Protein AF-A0AAJ1N775-F1 (afdb_monomer)

Foldseek 3Di:
DKDFDDDPNDTPWIADVVVRDIDDDPVCVVVVVVVVVVVVVVVVVVVVVVVVVVD

Nearest PDB structures (foldseek):
  1kcg-assembly1_C  TM=4.462E-01  e=4.980E+00  Homo sapiens
  7lr4-assembly2_A  TM=3.449E-01  e=6.522E+00  Mus musculus
  4uif-assembly1_I  TM=3.506E-01  e=8.542E+00  Homo sapiens
  5v7u-assembly1_H  TM=2.990E-01  e=6.097E+00  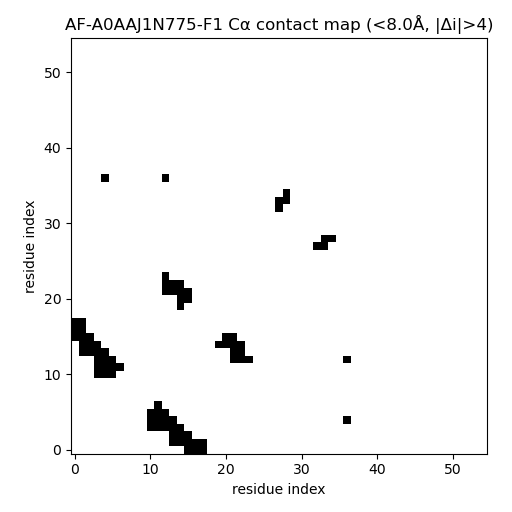Homo sapiens
  8fe4-assembly1_H  TM=3.039E-01  e=7.464E+00  Mus musculus

Structure (mmCIF, N/CA/C/O backbone):
data_AF-A0AAJ1N775-F1
#
_entry.id   AF-A0AAJ1N775-F1
#
loop_
_atom_site.group_PDB
_atom_site.id
_atom_site.type_symbol
_atom_site.label_atom_id
_atom_site.label_alt_id
_atom_site.label_comp_id
_atom_site.label_asym_id
_atom_site.label_entity_id
_atom_site.label_seq_id
_atom_site.pdbx_PDB_ins_code
_atom_site.Cartn_x
_atom_site.Cartn_y
_atom_site.Cartn_z
_atom_site.occupancy
_atom_site.B_iso_or_equiv
_atom_site.auth_seq_id
_atom_site.auth_comp_id
_atom_site.auth_asym_id
_atom_site.auth_atom_id
_atom_site.pdbx_PDB_model_num
ATOM 1 N N . MET A 1 1 ? -7.453 8.155 -11.618 1.00 90.81 1 MET A N 1
ATOM 2 C CA . MET A 1 1 ? -6.815 6.859 -11.351 1.00 90.81 1 MET A CA 1
ATOM 3 C C . MET A 1 1 ? -7.273 6.376 -9.988 1.00 90.81 1 MET A C 1
ATOM 5 O O . MET A 1 1 ? -7.265 7.161 -9.041 1.00 90.81 1 MET A O 1
ATOM 9 N N . LYS A 1 2 ? -7.688 5.108 -9.892 1.00 92.81 2 LYS A N 1
ATOM 10 C CA . LYS A 1 2 ? -8.074 4.475 -8.627 1.00 92.81 2 LYS A CA 1
ATOM 11 C C . LYS A 1 2 ? -7.014 3.461 -8.206 1.00 92.81 2 LYS A C 1
ATOM 13 O O . LYS A 1 2 ? -6.627 2.615 -9.005 1.00 92.81 2 LYS A O 1
ATOM 18 N N . VAL A 1 3 ? -6.589 3.538 -6.949 1.00 92.69 3 VAL A N 1
ATOM 19 C CA . VAL A 1 3 ? -5.682 2.577 -6.310 1.00 92.69 3 VAL A CA 1
ATOM 20 C C . VAL A 1 3 ? -6.397 1.972 -5.109 1.00 92.69 3 VAL A C 1
ATOM 22 O O . VAL A 1 3 ? -6.970 2.705 -4.301 1.00 92.69 3 VAL A O 1
ATOM 25 N N . SER A 1 4 ? -6.377 0.648 -4.987 1.00 93.75 4 SER A N 1
ATOM 26 C CA . SER A 1 4 ? -6.964 -0.092 -3.868 1.00 93.75 4 SER A CA 1
ATOM 27 C C . SER A 1 4 ? -5.963 -1.072 -3.268 1.00 93.75 4 SER A C 1
ATOM 29 O O . SER A 1 4 ? -5.098 -1.604 -3.958 1.00 93.75 4 SER A O 1
ATOM 31 N N . ILE A 1 5 ? -6.096 -1.298 -1.963 1.00 91.50 5 ILE A N 1
ATOM 32 C CA . ILE A 1 5 ? -5.368 -2.313 -1.209 1.00 91.50 5 ILE A CA 1
ATOM 33 C C . ILE A 1 5 ? -6.388 -3.327 -0.724 1.00 91.50 5 ILE A C 1
ATOM 35 O O . ILE A 1 5 ? -7.362 -2.969 -0.055 1.00 91.50 5 ILE A O 1
ATOM 39 N N . GLU A 1 6 ? -6.138 -4.586 -1.055 1.00 92.56 6 GLU A N 1
ATOM 40 C CA . GLU A 1 6 ? -6.978 -5.709 -0.673 1.00 92.56 6 GLU A CA 1
ATOM 41 C C . GLU A 1 6 ? -6.233 -6.612 0.303 1.00 92.56 6 GLU A C 1
ATOM 43 O O . GLU A 1 6 ? -5.047 -6.901 0.137 1.00 92.56 6 GLU A O 1
ATOM 48 N N . LEU A 1 7 ? -6.940 -7.060 1.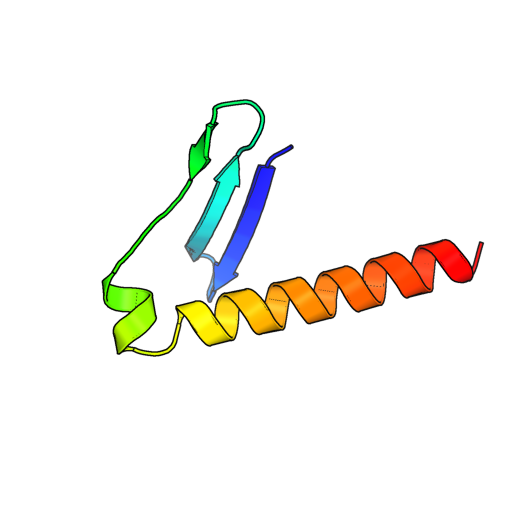334 1.00 86.00 7 LEU A N 1
ATOM 49 C CA . LEU A 1 7 ? -6.459 -8.045 2.288 1.00 86.00 7 LEU A CA 1
ATOM 50 C C . LEU A 1 7 ? -7.522 -9.134 2.393 1.00 86.00 7 LEU A C 1
ATOM 52 O O . LEU A 1 7 ? -8.674 -8.842 2.690 1.00 86.00 7 LEU A O 1
ATOM 56 N N . ASN A 1 8 ? -7.141 -10.386 2.134 1.00 91.19 8 ASN A N 1
ATOM 57 C CA . ASN A 1 8 ? -8.063 -11.531 2.138 1.00 91.19 8 ASN A CA 1
ATOM 58 C C . ASN A 1 8 ? -9.281 -11.363 1.203 1.00 91.19 8 ASN A C 1
ATOM 60 O O . ASN A 1 8 ? -10.358 -11.873 1.495 1.00 91.19 8 ASN A O 1
ATOM 64 N N . GLY A 1 9 ? -9.117 -10.650 0.084 1.00 89.50 9 GLY A N 1
ATOM 65 C CA . GLY A 1 9 ? -10.196 -10.388 -0.876 1.00 89.50 9 GLY A CA 1
ATOM 66 C C . GLY A 1 9 ? -11.134 -9.237 -0.493 1.00 89.50 9 GLY A C 1
ATOM 67 O O . GLY A 1 9 ? -12.070 -8.956 -1.235 1.00 89.50 9 GLY A O 1
ATOM 68 N N . GLU A 1 10 ? -10.887 -8.546 0.623 1.00 90.50 10 GLU A N 1
ATOM 69 C CA . GLU A 1 10 ? -11.634 -7.352 1.019 1.00 90.50 10 GLU A CA 1
ATOM 70 C C . GLU A 1 10 ? -10.800 -6.089 0.797 1.00 90.50 10 GLU A C 1
ATOM 72 O O . GLU A 1 10 ? -9.624 -6.027 1.165 1.00 90.50 10 GLU A O 1
ATOM 77 N N . THR A 1 11 ? -11.409 -5.046 0.224 1.00 90.81 11 THR A N 1
ATOM 78 C CA . THR A 1 11 ? -10.760 -3.735 0.109 1.00 90.81 11 THR A CA 1
ATOM 79 C C . THR A 1 11 ? -10.640 -3.100 1.490 1.00 90.81 11 THR A C 1
ATOM 81 O O . THR A 1 11 ? -11.628 -2.649 2.067 1.00 90.81 11 THR A O 1
ATOM 84 N N . VAL A 1 12 ? -9.414 -3.015 2.000 1.00 89.94 12 VAL A N 1
ATOM 85 C CA . VAL A 1 12 ? -9.121 -2.366 3.284 1.00 89.94 12 VAL A CA 1
ATOM 86 C C . VAL A 1 12 ? -8.808 -0.887 3.122 1.00 89.94 12 VAL A C 1
ATOM 88 O O . VAL A 1 12 ? -8.913 -0.131 4.076 1.00 89.94 12 VAL A O 1
ATOM 91 N N . TRP A 1 13 ? -8.419 -0.435 1.931 1.00 93.06 13 TRP A N 1
ATOM 92 C CA . TRP A 1 13 ? -8.191 0.982 1.665 1.00 93.06 13 TRP A C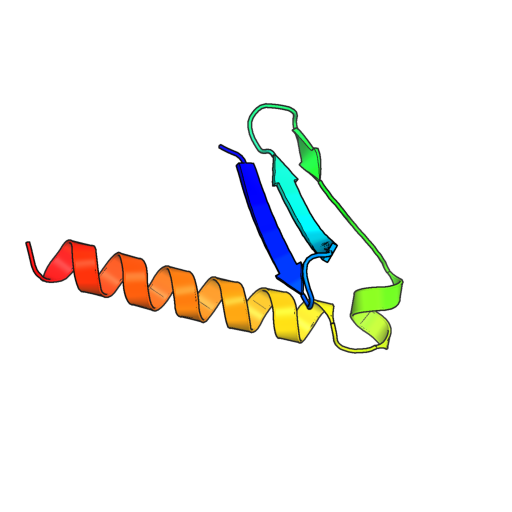A 1
ATOM 93 C C . TRP A 1 13 ? -8.263 1.268 0.170 1.00 93.06 13 TRP A C 1
ATOM 95 O O . TRP A 1 13 ? -7.879 0.428 -0.642 1.00 93.06 13 TRP A O 1
ATOM 105 N N . TYR A 1 14 ? -8.718 2.459 -0.209 1.00 93.69 14 TYR A N 1
ATOM 106 C CA . TYR A 1 14 ? -8.616 2.924 -1.587 1.00 93.69 14 TYR A CA 1
ATOM 107 C C . TYR A 1 14 ? -8.538 4.445 -1.668 1.00 93.69 14 TYR A C 1
ATOM 109 O O . TYR A 1 14 ? -9.020 5.163 -0.784 1.00 93.69 14 TYR A O 1
ATOM 117 N N . ARG A 1 15 ? -7.989 4.918 -2.786 1.00 93.56 15 ARG A N 1
ATOM 118 C CA . ARG A 1 15 ? -8.034 6.309 -3.224 1.00 93.56 15 ARG A CA 1
ATOM 119 C C . ARG A 1 15 ? -8.463 6.362 -4.680 1.00 93.56 15 ARG A C 1
ATOM 121 O O . ARG A 1 15 ? -7.853 5.711 -5.523 1.00 93.56 15 ARG A O 1
ATOM 128 N N . ASP A 1 16 ? -9.500 7.140 -4.957 1.00 94.75 16 ASP A N 1
ATOM 129 C CA . ASP A 1 16 ? -9.923 7.480 -6.312 1.00 94.75 16 ASP A CA 1
ATOM 130 C C . ASP A 1 16 ? -9.688 8.979 -6.516 1.00 94.75 16 ASP A C 1
ATOM 132 O O . ASP A 1 16 ? -10.414 9.821 -5.986 1.00 94.75 16 ASP A O 1
ATOM 136 N N . GLU A 1 17 ? -8.618 9.323 -7.231 1.00 91.81 17 GLU A N 1
ATOM 137 C CA . GLU A 1 17 ? -8.261 10.728 -7.447 1.00 91.81 17 GLU A CA 1
ATOM 138 C C . GLU A 1 17 ? -9.200 11.440 -8.420 1.00 91.81 17 GLU A C 1
ATOM 140 O O . GLU A 1 17 ? -9.398 12.643 -8.291 1.00 91.81 17 GLU A O 1
ATOM 145 N N . GLU A 1 18 ? -9.810 10.716 -9.360 1.00 93.31 18 GLU A N 1
ATOM 146 C CA . GLU A 1 18 ? -10.700 11.319 -10.361 1.00 93.31 18 GLU A CA 1
ATOM 147 C C . GLU A 1 18 ? -12.030 11.733 -9.746 1.00 93.31 18 GLU A C 1
ATOM 149 O O . GLU A 1 18 ? -12.583 12.773 -10.095 1.00 93.31 18 GLU A O 1
ATOM 154 N N . LYS A 1 19 ? -12.529 10.934 -8.803 1.00 92.88 19 LYS A N 1
ATOM 155 C CA . LYS A 1 19 ? -13.772 11.230 -8.084 1.00 92.88 19 LYS A CA 1
ATOM 156 C C . LYS A 1 19 ? -13.547 12.027 -6.802 1.00 92.88 19 LYS A C 1
ATOM 158 O O . LYS A 1 19 ? -14.504 12.484 -6.188 1.00 92.88 19 LYS A O 1
ATOM 163 N N . GLY A 1 20 ? -12.292 12.170 -6.370 1.00 89.25 20 GLY A N 1
ATOM 164 C CA . GLY A 1 20 ? -11.940 12.748 -5.072 1.00 89.25 20 GLY A CA 1
ATOM 165 C C . GLY A 1 20 ? -12.309 11.859 -3.877 1.00 89.25 20 GLY A C 1
ATOM 166 O O . GLY A 1 20 ? -12.162 12.285 -2.730 1.00 89.25 20 GLY A O 1
ATOM 167 N N . GLU A 1 21 ? -12.738 10.622 -4.121 1.00 92.12 21 GLU A N 1
ATOM 168 C CA . GLU A 1 21 ? -13.189 9.666 -3.113 1.00 92.12 21 GLU A CA 1
ATOM 169 C C . GLU A 1 21 ? -12.013 8.918 -2.468 1.00 92.12 21 GLU A C 1
ATOM 171 O O . GLU A 1 21 ? -10.887 8.861 -2.976 1.00 92.12 21 GLU A O 1
ATOM 176 N N . GLY A 1 22 ? -12.253 8.332 -1.303 1.00 88.31 22 GLY A N 1
ATOM 177 C CA . GLY A 1 22 ? -11.267 7.491 -0.643 1.00 88.31 22 GLY A CA 1
ATOM 178 C C . GLY A 1 22 ? -11.734 7.003 0.713 1.00 88.31 22 GLY A C 1
ATOM 179 O O . GLY A 1 22 ? -12.693 7.518 1.288 1.00 88.31 22 GLY A O 1
ATOM 180 N N . MET A 1 23 ? -11.024 6.008 1.232 1.00 87.31 23 MET A N 1
ATOM 181 C CA . MET A 1 23 ? -11.251 5.503 2.578 1.00 87.31 23 MET A CA 1
ATOM 182 C C . MET A 1 23 ? -10.334 6.215 3.573 1.00 87.31 23 MET A C 1
ATOM 184 O O . MET A 1 23 ? -9.111 6.200 3.440 1.00 87.31 23 MET A O 1
ATOM 188 N N . ALA A 1 24 ? -10.929 6.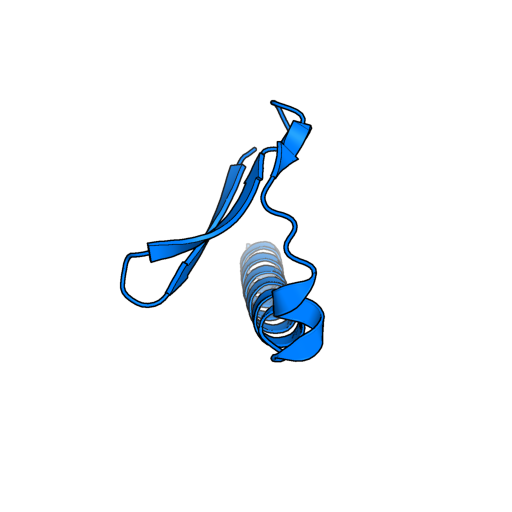810 4.603 1.00 74.00 24 ALA A N 1
ATOM 189 C CA . ALA A 1 24 ? -10.213 7.345 5.751 1.00 74.00 24 ALA A CA 1
ATOM 190 C C . ALA A 1 24 ? -10.793 6.720 7.024 1.00 74.00 24 ALA A C 1
ATOM 192 O O . ALA A 1 24 ? -11.980 6.865 7.304 1.00 74.00 24 ALA A O 1
ATOM 193 N N . SER A 1 25 ? -9.960 6.016 7.795 1.00 77.31 25 SER A N 1
ATOM 194 C CA . SER A 1 25 ? -10.349 5.423 9.077 1.00 77.31 25 SER A CA 1
ATOM 195 C C . SER A 1 25 ? -9.364 5.840 10.158 1.00 77.31 25 SER A C 1
ATOM 197 O O . SER A 1 25 ? -8.175 5.529 10.096 1.00 77.31 25 SER A O 1
ATOM 199 N N . THR A 1 26 ? -9.858 6.519 11.192 1.00 76.44 26 THR A N 1
ATOM 200 C CA . THR A 1 26 ? -9.048 6.861 12.372 1.00 76.44 26 THR A CA 1
ATOM 201 C C . THR A 1 26 ? -8.679 5.619 13.193 1.00 76.44 26 THR A C 1
ATOM 203 O O . THR A 1 26 ? -7.697 5.651 13.935 1.00 76.44 26 THR A O 1
ATOM 206 N N . GLY A 1 27 ? -9.414 4.509 13.030 1.00 81.25 27 GLY A N 1
ATOM 207 C CA . GLY A 1 27 ? -9.094 3.211 13.630 1.00 81.25 27 GLY A CA 1
ATOM 208 C C . GLY A 1 27 ? -7.777 2.631 13.112 1.00 81.25 27 GLY A C 1
ATOM 209 O O . GLY A 1 27 ? -6.975 2.153 13.909 1.00 81.25 27 GLY A O 1
ATOM 210 N 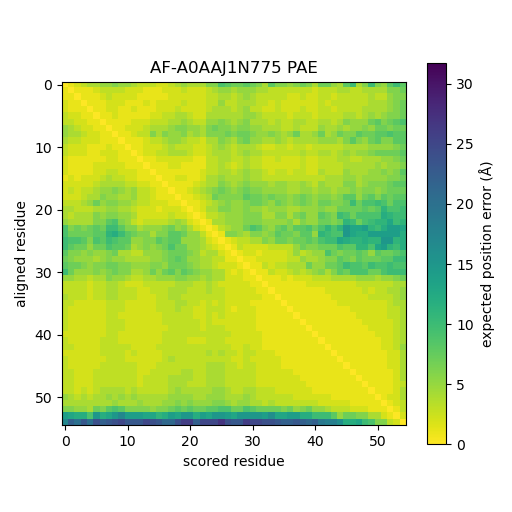N . TYR A 1 28 ? -7.485 2.811 11.818 1.00 84.88 28 TYR A N 1
ATOM 211 C CA . TYR A 1 28 ? -6.264 2.291 11.188 1.00 84.88 28 TYR A CA 1
ATOM 212 C C . TYR A 1 28 ? -4.979 2.917 11.717 1.00 84.88 28 TYR A C 1
ATOM 214 O O . TYR A 1 28 ? -3.908 2.311 11.673 1.00 84.88 28 TYR A O 1
ATOM 222 N N . ILE A 1 29 ? -5.072 4.147 12.221 1.00 82.06 29 ILE A N 1
ATOM 223 C CA . ILE A 1 29 ? -3.949 4.807 12.882 1.00 82.06 29 ILE A CA 1
ATOM 224 C C . ILE A 1 29 ? -3.656 4.108 14.215 1.00 82.06 29 ILE A C 1
ATOM 226 O O . ILE A 1 29 ? -2.496 3.888 14.552 1.00 82.06 29 ILE A O 1
ATOM 230 N N . LYS A 1 30 ? -4.703 3.730 14.959 1.00 85.50 30 LYS A N 1
ATOM 231 C CA . LYS A 1 30 ? -4.583 3.132 16.295 1.00 85.50 30 LYS A CA 1
ATOM 232 C C . LYS A 1 30 ? -4.125 1.675 16.260 1.00 85.50 30 LYS A C 1
ATOM 234 O O . LYS A 1 30 ? -3.329 1.284 17.104 1.00 85.50 30 LYS A O 1
ATOM 239 N N . ASP A 1 31 ? -4.614 0.885 15.308 1.00 88.56 31 ASP A N 1
ATOM 240 C CA . ASP A 1 31 ? -4.284 -0.544 15.186 1.00 88.56 31 ASP A CA 1
ATOM 241 C C . ASP A 1 31 ? -3.036 -0.822 14.315 1.00 88.56 31 ASP A C 1
ATOM 243 O O . ASP A 1 31 ? -2.606 -1.968 14.161 1.00 88.56 31 ASP A O 1
ATOM 247 N N . GLY A 1 32 ? -2.429 0.231 13.753 1.00 88.81 32 GLY A N 1
ATOM 248 C CA . GLY A 1 32 ? -1.234 0.152 12.914 1.00 88.81 32 GLY A CA 1
ATOM 249 C C . GLY A 1 32 ? -1.495 -0.273 11.465 1.00 88.81 32 GLY A C 1
ATOM 250 O O . GLY A 1 32 ? -0.545 -0.367 10.684 1.00 88.81 32 GLY A O 1
ATOM 251 N N . THR A 1 33 ? -2.749 -0.488 11.063 1.00 90.94 33 THR A N 1
ATOM 252 C CA . THR A 1 33 ? -3.131 -0.805 9.677 1.00 90.94 33 THR A CA 1
ATOM 253 C C . THR A 1 33 ? -2.694 0.292 8.714 1.00 90.94 33 THR A C 1
ATOM 255 O O . THR A 1 33 ? -2.195 -0.011 7.633 1.00 90.94 33 THR A O 1
ATOM 258 N N . GLN A 1 34 ? -2.754 1.561 9.131 1.00 91.44 34 GLN A N 1
ATOM 259 C CA . GLN A 1 34 ? -2.306 2.684 8.308 1.00 91.44 34 GLN A CA 1
ATOM 260 C C . GLN A 1 34 ? -0.818 2.563 7.951 1.00 91.44 34 GLN A C 1
ATOM 262 O O . GLN A 1 34 ? -0.430 2.826 6.816 1.00 91.44 34 GLN A O 1
ATOM 267 N N . LYS A 1 35 ? 0.020 2.111 8.894 1.00 92.44 35 LYS A N 1
ATOM 268 C CA . LYS A 1 35 ? 1.448 1.881 8.641 1.00 92.44 35 LYS A CA 1
ATOM 269 C C . LYS A 1 35 ? 1.656 0.738 7.647 1.00 92.44 35 LYS A C 1
ATOM 271 O O . LYS A 1 35 ? 2.472 0.875 6.745 1.00 92.44 35 LYS A O 1
ATOM 276 N N . LYS A 1 36 ? 0.893 -0.356 7.773 1.00 92.50 36 LYS A N 1
ATOM 277 C CA . LYS A 1 36 ? 0.945 -1.489 6.829 1.00 92.50 36 LYS A CA 1
ATOM 278 C C . LYS A 1 36 ? 0.559 -1.063 5.410 1.00 92.50 36 LYS A C 1
ATOM 280 O O . LYS A 1 36 ? 1.240 -1.440 4.464 1.00 92.50 36 LYS A O 1
ATOM 285 N N . ILE A 1 37 ? -0.489 -0.245 5.285 1.00 92.00 37 ILE A N 1
ATOM 286 C CA . ILE A 1 37 ? -0.931 0.357 4.020 1.00 92.00 37 ILE A CA 1
ATOM 287 C C . ILE A 1 37 ? 0.202 1.175 3.389 1.00 92.00 37 ILE A C 1
ATOM 289 O O . ILE A 1 37 ? 0.541 0.949 2.232 1.00 92.00 37 ILE A O 1
ATOM 293 N N . ILE A 1 38 ? 0.823 2.077 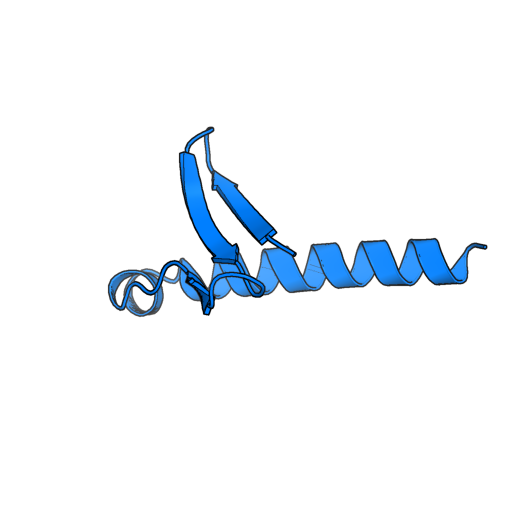4.156 1.00 92.88 38 ILE A N 1
ATOM 294 C CA . ILE A 1 38 ? 1.925 2.919 3.666 1.00 92.88 38 ILE A CA 1
ATOM 295 C C . ILE A 1 38 ? 3.096 2.053 3.194 1.00 92.88 38 ILE A C 1
ATOM 297 O O . ILE A 1 38 ? 3.546 2.213 2.065 1.00 92.88 38 ILE A O 1
ATOM 301 N N . THR A 1 39 ? 3.533 1.086 4.004 1.00 94.75 39 THR A N 1
ATOM 302 C CA . THR A 1 39 ? 4.640 0.190 3.640 1.00 94.75 39 THR A CA 1
ATOM 303 C C . THR A 1 39 ? 4.352 -0.604 2.363 1.00 94.75 39 THR A C 1
ATOM 305 O O . THR A 1 39 ? 5.239 -0.753 1.525 1.00 94.75 39 THR A O 1
ATOM 308 N N . ALA A 1 40 ? 3.121 -1.092 2.175 1.00 93.62 40 ALA A N 1
ATOM 309 C CA . ALA A 1 40 ? 2.739 -1.795 0.952 1.00 93.62 40 ALA A CA 1
ATOM 310 C C . ALA A 1 40 ? 2.795 -0.877 -0.284 1.00 93.62 40 ALA A C 1
ATOM 312 O O . ALA A 1 40 ? 3.309 -1.282 -1.327 1.00 93.62 40 ALA A O 1
ATOM 313 N N . LEU A 1 41 ? 2.321 0.368 -0.162 1.00 94.31 41 LEU A N 1
ATOM 314 C CA . LEU A 1 41 ? 2.369 1.355 -1.246 1.00 94.31 41 LEU A CA 1
ATOM 315 C C . LEU A 1 41 ? 3.806 1.768 -1.587 1.00 94.31 41 LEU A C 1
ATOM 317 O O . LEU A 1 41 ? 4.143 1.889 -2.762 1.00 94.31 41 LEU A O 1
ATOM 321 N N . GLU A 1 42 ? 4.666 1.949 -0.585 1.00 96.69 42 GLU A N 1
ATOM 322 C CA . GLU A 1 42 ? 6.085 2.258 -0.788 1.00 96.69 42 GLU A CA 1
ATOM 323 C C . GLU A 1 42 ? 6.813 1.125 -1.519 1.00 96.69 42 GLU A C 1
ATOM 325 O O . GLU A 1 42 ? 7.576 1.388 -2.45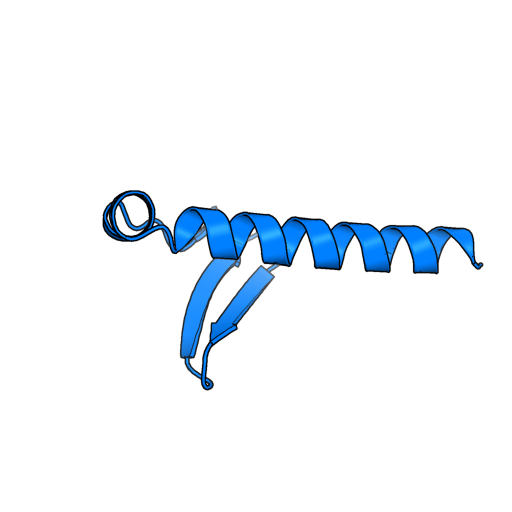0 1.00 96.69 42 GLU A O 1
ATOM 330 N N . ALA A 1 43 ? 6.542 -0.132 -1.152 1.00 95.81 43 ALA A N 1
ATOM 331 C CA . ALA A 1 43 ? 7.105 -1.297 -1.829 1.00 95.81 43 ALA A CA 1
ATOM 332 C C . ALA A 1 43 ? 6.622 -1.410 -3.286 1.00 95.81 43 ALA A C 1
ATOM 334 O O . ALA A 1 43 ? 7.432 -1.627 -4.187 1.00 95.81 43 ALA A O 1
ATOM 335 N N . ALA A 1 44 ? 5.325 -1.203 -3.535 1.00 95.25 44 ALA A N 1
ATOM 336 C CA . ALA A 1 44 ? 4.771 -1.197 -4.889 1.00 95.25 44 ALA A CA 1
ATOM 337 C C . ALA A 1 44 ? 5.367 -0.067 -5.747 1.00 95.25 44 ALA A C 1
ATOM 339 O O . ALA A 1 44 ? 5.729 -0.285 -6.902 1.00 95.25 44 ALA A O 1
ATOM 340 N N . LEU A 1 45 ? 5.536 1.129 -5.172 1.00 95.56 45 LEU A N 1
ATOM 341 C CA . LEU A 1 45 ? 6.186 2.250 -5.848 1.00 95.56 45 LEU A CA 1
ATOM 342 C C . LEU A 1 45 ? 7.655 1.948 -6.160 1.00 95.56 45 LEU A C 1
ATOM 344 O O . LEU A 1 45 ? 8.132 2.290 -7.241 1.00 95.56 45 LEU A O 1
ATOM 348 N N . PHE A 1 46 ? 8.379 1.331 -5.224 1.00 97.19 46 PHE A N 1
ATOM 349 C CA . PHE A 1 46 ? 9.761 0.916 -5.443 1.00 97.19 46 PHE A CA 1
ATOM 350 C C . PHE A 1 46 ? 9.870 -0.058 -6.624 1.00 97.19 46 PHE A C 1
ATOM 352 O O . PHE A 1 46 ? 10.685 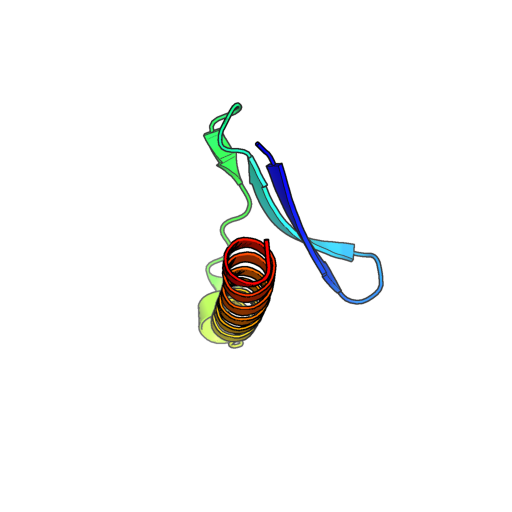0.174 -7.516 1.00 97.19 46 PHE A O 1
ATOM 359 N N . GLN A 1 47 ? 9.010 -1.079 -6.674 1.00 96.19 47 GLN A N 1
ATOM 360 C CA . GLN A 1 47 ? 8.952 -2.035 -7.783 1.00 96.19 47 GLN A CA 1
ATOM 361 C C . GLN A 1 47 ? 8.654 -1.339 -9.119 1.00 96.19 47 GLN A C 1
ATOM 363 O O . GLN A 1 47 ? 9.407 -1.506 -10.074 1.00 96.19 47 GLN A O 1
ATOM 368 N N . ALA A 1 48 ? 7.617 -0.497 -9.175 1.00 95.94 48 ALA A N 1
ATOM 369 C CA . ALA A 1 48 ? 7.245 0.215 -10.399 1.00 95.94 48 ALA A CA 1
ATOM 370 C C . ALA A 1 48 ? 8.374 1.128 -10.913 1.00 95.94 48 ALA A C 1
ATOM 372 O O . ALA A 1 48 ? 8.608 1.233 -12.117 1.00 95.94 48 ALA A O 1
ATOM 373 N N . LYS A 1 49 ? 9.117 1.777 -10.004 1.00 96.94 49 LYS A N 1
ATOM 374 C CA . LYS A 1 49 ? 10.302 2.568 -10.367 1.00 96.94 49 LYS A CA 1
ATOM 375 C C . LYS A 1 49 ? 11.431 1.695 -10.906 1.00 96.94 49 LYS A C 1
ATOM 377 O O . LYS A 1 49 ? 12.081 2.103 -11.861 1.00 96.94 49 LYS A O 1
ATOM 382 N N . ALA A 1 50 ? 11.680 0.535 -10.301 1.00 96.62 50 ALA A N 1
ATOM 383 C CA . ALA A 1 50 ? 12.693 -0.397 -10.789 1.00 96.62 50 ALA A CA 1
ATOM 384 C C . ALA A 1 50 ? 12.363 -0.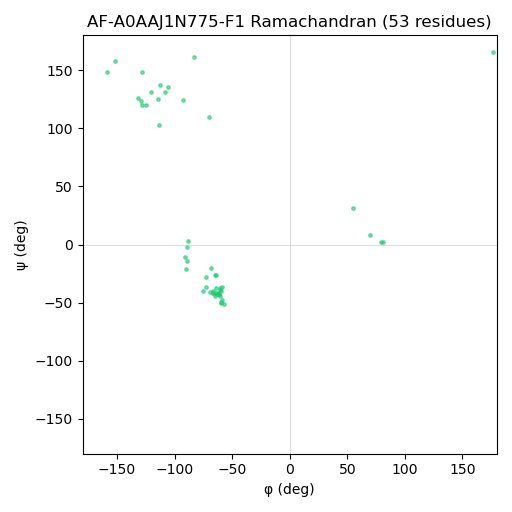872 -12.214 1.00 96.62 50 ALA A C 1
ATOM 386 O O . ALA A 1 50 ? 13.228 -0.832 -13.081 1.00 96.62 50 ALA A O 1
ATOM 387 N N . GLU A 1 51 ? 11.102 -1.218 -12.479 1.00 96.62 51 GLU A N 1
ATOM 388 C CA . GLU A 1 51 ? 10.621 -1.609 -13.811 1.00 96.62 51 GLU A CA 1
ATOM 389 C C . GLU A 1 51 ? 10.781 -0.487 -14.842 1.00 96.62 51 GLU A C 1
ATOM 391 O O . GLU A 1 51 ? 11.260 -0.740 -15.943 1.00 96.62 51 GLU A O 1
ATOM 396 N N . TYR A 1 52 ? 10.464 0.759 -14.471 1.00 95.12 52 TYR A N 1
ATOM 397 C CA . TYR A 1 52 ? 10.685 1.932 -15.325 1.00 95.12 52 TYR A CA 1
ATOM 398 C C . TYR A 1 52 ? 12.169 2.204 -15.626 1.00 95.12 52 TYR A C 1
ATOM 400 O O . TYR A 1 52 ? 12.487 2.824 -16.631 1.00 95.12 52 TYR A O 1
ATOM 408 N N . LEU A 1 53 ? 13.092 1.783 -14.759 1.00 93.50 53 LEU A N 1
ATOM 409 C CA . LEU A 1 53 ? 14.535 1.953 -14.974 1.00 93.50 53 LEU A CA 1
ATOM 410 C C . LEU A 1 53 ? 15.174 0.783 -15.736 1.00 93.50 53 LEU A C 1
ATOM 412 O O . LEU A 1 53 ? 16.311 0.905 -16.186 1.00 93.50 53 LEU A O 1
ATOM 416 N N . CYS A 1 54 ? 14.477 -0.348 -15.856 1.00 82.19 54 CYS A N 1
ATOM 417 C CA . CYS A 1 54 ? 14.915 -1.512 -16.629 1.00 82.19 54 CYS A CA 1
ATOM 418 C C . CYS A 1 54 ? 14.491 -1.465 -18.111 1.00 82.19 54 CYS A C 1
ATOM 420 O O . CYS A 1 54 ? 14.757 -2.433 -18.827 1.00 82.19 54 CYS A O 1
ATOM 422 N N . VAL A 1 55 ? 13.846 -0.378 -18.558 1.00 55.16 55 VAL A N 1
ATOM 423 C CA . VAL A 1 55 ? 13.479 -0.102 -19.963 1.00 55.16 55 VAL A CA 1
ATOM 424 C C . VAL A 1 55 ? 14.439 0.857 -20.654 1.00 55.16 55 VAL A C 1
ATOM 426 O O . VAL A 1 55 ? 15.008 1.741 -19.977 1.00 55.16 55 VAL A O 1
#

Secondary structure (DSSP, 8-state):
-EEEEEETTEEEEEEETTTTEE---HHHHHSSHHHHHHHHHHHHHHHHHHHHH--

Sequence (55 aa):
MKVSIELNGETVWYRDEEKGEGMASTGYIKDGTQKKIITALEAALFQAKAEYLCV

Solvent-accessible surface area (backbone atoms only — not comparable to full-atom values): 3338 Å² total; per-residue (Å²): 98,75,49,76,44,68,56,97,88,39,78,78,38,40,42,27,66,76,80,72,46,65,65,84,60,79,62,29,66,76,76,45,50,46,58,54,52,50,54,53,50,53,52,52,51,51,51,54,51,52,56,64,66,75,106

Mean predicted aligned error: 4.08 Å

Organism: Xenorhabdus bovienii (NCBI:txid40576)

pLDDT: mean 90.27, std 7.05, range [55.16, 97.19]

Radius of gyration: 13.01 Å; Cα contacts (8 Å, |Δi|>4): 41; chains: 1; bounding box: 29×24×36 Å